Protein AF-A0A7Y4WX43-F1 (afdb_monomer_lite)

Foldseek 3Di:
DDDDDDDDDDDDDPPPVVVVVVVVPPPPPPPDDDPPPDDDPDPPPDDDPDPDPVVVVVVVVVVVVVVLVVLLVVLLVLLVVLLVLLVVLVVCCVVPVDADPVNVVSVVVSVVSLVVSCVSVVNDPPPPPPDQDPVNPPPPPDDDDPDPVSVSVVSNVVSVVSSVVSVVPDPDDDD

Sequence (175 aa):
MNAYRLNLATRFRSGAWLALFVLLFAVSAAFSQSSSNDEPLIPGQRQRNDDQPKTVKEYLAKQRAEKAKKDHEELLKRGDEVIELTDQLEHAFEKSNGLSTADRSKLESLEKLVTKIRKGLGGGDDDESEQPDANGVIATREKEPGTLEEAFTALKEKTSNLVDELKKTTRFTVS

Structure (mmCIF, N/CA/C/O backbone):
data_AF-A0A7Y4WX43-F1
#
_entry.id   AF-A0A7Y4WX43-F1
#
loop_
_atom_site.group_PDB
_atom_site.id
_atom_site.type_symbol
_atom_site.label_atom_id
_atom_site.label_alt_id
_atom_site.label_comp_id
_atom_site.label_asym_id
_atom_site.label_entity_id
_atom_site.label_seq_id
_atom_site.pdbx_PDB_ins_code
_atom_site.Cartn_x
_atom_site.Cartn_y
_atom_site.Cartn_z
_atom_site.occupancy
_atom_site.B_iso_or_equiv
_atom_site.auth_seq_id
_atom_site.auth_comp_id
_atom_site.auth_asym_id
_atom_site.auth_atom_id
_atom_site.pdbx_PDB_model_num
ATOM 1 N N . MET A 1 1 ? 33.187 -24.470 63.148 1.00 39.81 1 MET A N 1
ATOM 2 C CA . MET A 1 1 ? 31.925 -24.098 62.469 1.00 39.81 1 MET A CA 1
ATOM 3 C C . MET A 1 1 ? 31.945 -22.584 62.284 1.00 39.81 1 MET A C 1
ATOM 5 O O . MET A 1 1 ? 31.796 -21.873 63.262 1.00 39.81 1 MET A O 1
ATOM 9 N N . ASN A 1 2 ? 32.588 -22.125 61.206 1.00 41.72 2 ASN A N 1
ATOM 10 C CA . ASN A 1 2 ? 31.995 -21.658 59.930 1.00 41.72 2 ASN A CA 1
ATOM 11 C C . ASN A 1 2 ? 31.496 -20.209 60.066 1.00 41.72 2 ASN A C 1
ATOM 13 O O . ASN A 1 2 ? 30.565 -19.965 60.818 1.00 41.72 2 ASN A O 1
ATOM 17 N N . ALA A 1 3 ? 32.283 -19.236 59.579 1.00 55.62 3 ALA A N 1
ATOM 18 C CA . ALA A 1 3 ? 32.093 -18.512 58.300 1.00 55.62 3 ALA A CA 1
ATOM 19 C C . ALA A 1 3 ? 30.833 -17.618 58.363 1.00 55.62 3 ALA A C 1
ATOM 21 O O . ALA A 1 3 ? 29.780 -18.092 58.748 1.00 55.62 3 ALA A O 1
ATOM 22 N N . TYR A 1 4 ? 30.870 -16.304 58.120 1.00 57.22 4 TYR A N 1
ATOM 23 C CA . TYR A 1 4 ? 31.263 -15.659 56.869 1.00 57.22 4 TYR A CA 1
ATOM 24 C C . TYR A 1 4 ? 31.809 -14.239 57.106 1.00 57.22 4 TYR A C 1
ATOM 26 O O . TYR A 1 4 ? 31.163 -13.400 57.729 1.00 57.22 4 TYR A O 1
ATOM 34 N N . ARG A 1 5 ? 32.978 -13.952 56.526 1.00 55.28 5 ARG A N 1
ATOM 35 C CA . ARG A 1 5 ? 33.343 -12.606 56.068 1.00 55.28 5 ARG A CA 1
ATOM 36 C C . ARG A 1 5 ? 32.923 -12.516 54.605 1.00 55.28 5 ARG A C 1
ATOM 38 O O . ARG A 1 5 ? 33.369 -13.357 53.833 1.00 55.28 5 ARG A O 1
ATOM 45 N N . LEU A 1 6 ? 32.122 -11.525 54.213 1.00 55.38 6 LEU A N 1
ATOM 46 C CA . LEU A 1 6 ? 31.867 -11.253 52.796 1.00 55.38 6 LEU A CA 1
ATOM 47 C C . LEU A 1 6 ? 31.773 -9.743 52.503 1.00 55.38 6 LEU A C 1
ATOM 49 O O . LEU A 1 6 ? 30.797 -9.080 52.826 1.00 55.38 6 LEU A O 1
ATOM 53 N N . ASN A 1 7 ? 32.841 -9.266 51.862 1.00 51.56 7 ASN A N 1
ATOM 54 C CA . ASN A 1 7 ? 32.879 -8.397 50.684 1.00 51.56 7 ASN A CA 1
ATOM 55 C C . ASN A 1 7 ? 32.292 -6.975 50.735 1.00 51.56 7 ASN A C 1
ATOM 57 O O . ASN A 1 7 ? 31.197 -6.678 50.269 1.00 51.56 7 ASN A O 1
ATOM 61 N N . LEU A 1 8 ? 33.192 -6.071 51.119 1.00 55.69 8 LEU A N 1
ATOM 62 C CA . LEU A 1 8 ? 33.391 -4.750 50.532 1.00 55.69 8 LEU A CA 1
ATOM 63 C C . LEU A 1 8 ? 33.867 -4.899 49.069 1.00 55.69 8 LEU A C 1
ATOM 65 O O . LEU A 1 8 ? 34.995 -5.333 48.875 1.00 55.69 8 LEU A O 1
ATOM 69 N N . ALA A 1 9 ? 33.045 -4.566 48.063 1.00 55.09 9 ALA A N 1
ATOM 70 C CA . ALA A 1 9 ? 33.487 -4.104 46.728 1.00 55.09 9 ALA A CA 1
ATOM 71 C C . ALA A 1 9 ? 32.308 -3.948 45.745 1.00 55.09 9 ALA A C 1
ATOM 73 O O . ALA A 1 9 ? 32.059 -4.797 44.893 1.00 55.09 9 ALA A O 1
ATOM 74 N N . THR A 1 10 ? 31.615 -2.814 45.786 1.00 55.31 10 THR A N 1
ATOM 75 C CA . THR A 1 10 ? 30.722 -2.384 44.693 1.00 55.31 10 THR A CA 1
ATOM 76 C C . THR A 1 10 ? 31.128 -1.001 44.216 1.00 55.31 10 THR A C 1
ATOM 78 O O . THR A 1 10 ? 30.406 -0.032 44.422 1.00 55.31 10 THR A O 1
ATOM 81 N N . ARG A 1 11 ? 32.311 -0.885 43.603 1.00 54.88 11 ARG A N 1
ATOM 82 C CA . ARG A 1 11 ? 32.744 0.346 42.919 1.00 54.88 11 ARG A CA 1
ATOM 83 C C . ARG A 1 11 ? 33.682 0.077 41.740 1.00 54.88 11 ARG A C 1
ATOM 85 O O . ARG A 1 11 ? 34.739 0.666 41.709 1.00 54.88 11 ARG A O 1
ATOM 92 N N . PHE A 1 12 ? 33.360 -0.801 40.784 1.00 54.12 12 PHE A N 1
ATOM 93 C CA . PHE A 1 12 ? 34.202 -0.915 39.567 1.00 54.12 12 PHE A CA 1
ATOM 94 C C . PHE A 1 12 ? 33.509 -1.510 38.323 1.00 54.12 12 PHE A C 1
ATOM 96 O O . PHE A 1 12 ? 34.162 -2.116 37.483 1.00 54.12 12 PHE A O 1
ATOM 103 N N . ARG A 1 13 ? 32.184 -1.356 38.151 1.00 58.28 13 ARG A N 1
ATOM 104 C CA . ARG A 1 13 ? 31.476 -1.895 36.959 1.00 58.28 13 ARG A CA 1
ATOM 105 C C . ARG A 1 13 ? 31.025 -0.842 35.937 1.00 58.28 13 ARG A C 1
ATOM 107 O O . ARG A 1 13 ? 30.550 -1.212 34.870 1.00 58.28 13 ARG A O 1
ATOM 114 N N . SER A 1 14 ? 31.234 0.446 36.212 1.00 56.22 14 SER A N 1
ATOM 115 C CA . SER A 1 14 ? 30.710 1.556 35.394 1.00 56.22 14 SER A CA 1
ATOM 116 C C . SER A 1 14 ? 31.690 2.112 34.348 1.00 56.22 14 SER A C 1
ATOM 118 O O . SER A 1 14 ? 31.308 2.977 33.571 1.00 56.22 14 SER A O 1
ATOM 120 N N . GLY A 1 15 ? 32.949 1.653 34.325 1.00 56.31 15 GLY A N 1
ATOM 121 C CA . GLY A 1 15 ? 33.972 2.144 33.383 1.00 56.31 15 GLY A CA 1
ATOM 122 C C . GLY A 1 15 ? 34.123 1.307 32.107 1.00 56.31 15 GLY A C 1
ATOM 123 O O . GLY A 1 15 ? 34.509 1.830 31.067 1.00 56.31 15 GLY A O 1
ATOM 124 N N . ALA A 1 16 ? 33.779 0.015 32.158 1.00 56.84 16 ALA A N 1
ATOM 125 C CA . ALA A 1 16 ? 33.978 -0.902 31.031 1.00 56.84 16 ALA A CA 1
ATOM 126 C C . ALA A 1 16 ? 33.012 -0.639 29.859 1.00 56.84 16 ALA A C 1
ATOM 128 O O . ALA A 1 16 ? 33.379 -0.814 28.702 1.00 56.84 16 ALA A O 1
ATOM 129 N N . TRP A 1 17 ? 31.797 -0.163 30.148 1.00 55.25 17 TRP A N 1
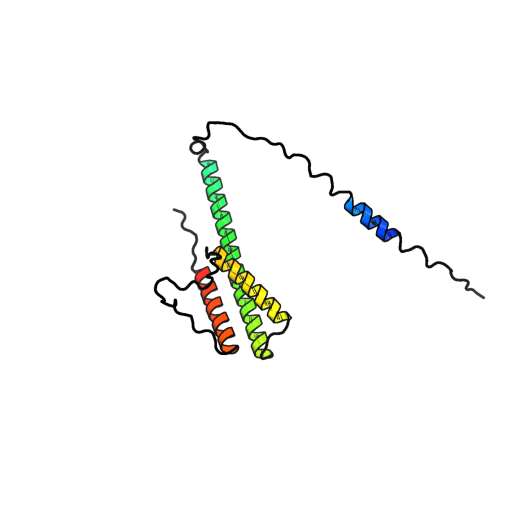ATOM 130 C CA . TRP A 1 17 ? 30.789 0.144 29.126 1.00 55.25 17 TRP A CA 1
ATOM 131 C C . TRP A 1 17 ? 31.097 1.425 28.341 1.00 55.25 17 TRP A C 1
ATOM 133 O O . TRP A 1 17 ? 30.787 1.509 27.156 1.00 55.25 17 TRP A O 1
ATOM 143 N N . LEU A 1 18 ? 31.765 2.394 28.972 1.00 56.09 18 LEU A N 1
ATOM 144 C CA . LEU A 1 18 ? 32.165 3.651 28.333 1.00 56.09 18 LEU A CA 1
ATOM 145 C C . LEU A 1 18 ? 33.362 3.452 27.388 1.00 56.09 18 LEU A C 1
ATOM 147 O O . LEU A 1 18 ? 33.392 4.028 26.304 1.00 56.09 18 LEU A O 1
ATOM 151 N N . ALA A 1 19 ? 34.299 2.567 27.744 1.00 57.66 19 ALA A N 1
ATOM 152 C CA . ALA A 1 19 ? 35.429 2.210 26.882 1.00 57.66 19 ALA A CA 1
ATOM 153 C C . ALA A 1 19 ? 35.001 1.430 25.621 1.00 57.66 19 ALA A C 1
ATOM 155 O O . ALA A 1 19 ? 35.578 1.629 24.553 1.00 57.66 19 ALA A O 1
ATOM 156 N N . LEU A 1 20 ? 33.958 0.592 25.715 1.00 57.91 20 LEU A N 1
ATOM 157 C CA . LEU A 1 20 ? 33.413 -0.142 24.566 1.00 57.91 20 LEU A CA 1
ATOM 158 C C . LEU A 1 20 ? 32.728 0.795 23.550 1.00 57.91 20 LEU A C 1
ATOM 160 O O . LEU A 1 20 ? 32.827 0.579 22.345 1.00 57.91 20 LEU A O 1
ATOM 164 N N . PHE A 1 21 ? 32.069 1.858 24.026 1.00 58.03 21 PHE A N 1
ATOM 165 C CA . PHE A 1 21 ? 31.357 2.812 23.168 1.00 58.03 21 PHE A CA 1
ATOM 166 C C . PHE A 1 21 ? 32.307 3.715 22.363 1.00 58.03 21 PHE A C 1
ATOM 168 O O . PHE A 1 21 ? 32.026 4.037 21.210 1.00 58.03 21 PHE A O 1
ATOM 175 N N . VAL A 1 22 ? 33.457 4.085 22.938 1.00 60.03 22 VAL A N 1
ATOM 176 C CA . VAL A 1 22 ? 34.468 4.923 22.264 1.00 60.03 22 VAL A CA 1
ATOM 177 C C . VAL A 1 22 ? 35.219 4.145 21.176 1.00 60.03 22 VAL A C 1
ATOM 179 O O . VAL A 1 22 ? 35.545 4.715 20.137 1.00 60.03 22 VAL A O 1
ATOM 182 N N . LEU A 1 23 ? 35.437 2.836 21.353 1.00 56.62 23 LEU A N 1
ATOM 183 C CA . LEU A 1 23 ? 36.106 2.009 20.341 1.00 56.62 23 LEU A CA 1
ATOM 184 C C . LEU A 1 23 ? 35.243 1.805 19.077 1.00 56.62 23 LEU A C 1
ATOM 186 O O . LEU A 1 23 ? 35.784 1.678 17.981 1.00 56.62 23 LEU A O 1
ATOM 190 N N . LEU A 1 24 ? 33.909 1.813 19.206 1.00 55.03 24 LEU A N 1
ATOM 191 C CA . LEU A 1 24 ? 32.989 1.577 18.084 1.00 55.03 24 LEU A CA 1
ATOM 192 C C . LEU A 1 24 ? 32.845 2.785 17.134 1.00 55.03 24 LEU A C 1
ATOM 194 O O . LEU A 1 24 ? 32.421 2.614 15.995 1.00 55.03 24 LEU A O 1
ATOM 198 N N . PHE A 1 25 ? 33.214 3.996 17.569 1.00 55.03 25 PHE A N 1
ATOM 199 C CA . PHE A 1 25 ? 33.086 5.227 16.770 1.00 55.03 25 PHE A CA 1
ATOM 200 C C . PHE A 1 25 ? 34.327 5.570 15.924 1.00 55.03 25 PHE A C 1
ATOM 202 O O . PHE A 1 25 ? 34.257 6.449 15.067 1.00 55.03 25 PHE A O 1
ATOM 209 N N . ALA A 1 26 ? 35.454 4.877 16.115 1.00 51.97 26 ALA A N 1
ATOM 210 C CA . ALA A 1 26 ? 36.713 5.195 15.431 1.00 51.97 26 ALA A CA 1
ATOM 211 C C . ALA A 1 26 ? 36.843 4.607 14.008 1.00 51.97 26 ALA A C 1
ATOM 213 O O . ALA A 1 26 ? 37.770 4.968 13.287 1.00 51.97 26 ALA A O 1
ATOM 214 N N . VAL A 1 27 ? 35.931 3.727 13.571 1.00 56.44 27 VAL A N 1
ATOM 215 C CA . VAL A 1 27 ? 36.014 3.064 12.249 1.00 56.44 27 VAL A CA 1
ATOM 216 C C . VAL A 1 27 ? 35.307 3.853 11.132 1.00 56.44 27 VAL A C 1
ATOM 218 O O . VAL A 1 27 ? 35.565 3.623 9.954 1.00 56.44 27 VAL A O 1
ATOM 221 N N . SER A 1 28 ? 34.479 4.849 11.458 1.00 57.06 28 SER A N 1
ATOM 222 C CA . SER A 1 28 ? 33.654 5.553 10.458 1.00 57.06 28 SER A CA 1
ATOM 223 C C . SER A 1 28 ? 34.307 6.789 9.819 1.00 57.06 28 SER A C 1
ATOM 225 O O . SER A 1 28 ? 33.662 7.471 9.029 1.00 57.06 28 SER A O 1
ATOM 227 N N . ALA A 1 29 ? 35.573 7.098 10.121 1.00 56.38 29 ALA A N 1
ATOM 228 C CA . ALA A 1 29 ? 36.235 8.330 9.664 1.00 56.38 29 ALA A CA 1
ATOM 229 C C . ALA A 1 29 ? 37.230 8.142 8.496 1.00 56.38 29 ALA A C 1
ATOM 231 O O . ALA A 1 29 ? 38.091 8.993 8.290 1.00 56.38 29 ALA A O 1
ATOM 232 N N . ALA A 1 30 ? 37.131 7.051 7.724 1.00 54.34 30 ALA A N 1
ATOM 233 C CA . ALA A 1 30 ? 38.053 6.760 6.614 1.00 54.34 30 ALA A CA 1
ATOM 234 C C . ALA A 1 30 ? 37.409 6.722 5.207 1.00 54.34 30 ALA A C 1
ATOM 236 O O . ALA A 1 30 ? 38.039 6.248 4.268 1.00 54.34 30 ALA A O 1
ATOM 237 N N . PHE A 1 31 ? 36.192 7.251 5.022 1.00 52.78 31 PHE A N 1
ATOM 238 C CA . PHE A 1 31 ? 35.533 7.348 3.706 1.00 52.78 31 PHE A CA 1
ATOM 239 C C . PHE A 1 31 ? 35.086 8.783 3.379 1.00 52.78 31 PHE A C 1
ATOM 241 O O . PHE A 1 31 ? 33.904 9.037 3.185 1.00 52.78 31 PHE A O 1
ATOM 248 N N . SER A 1 32 ? 36.031 9.729 3.297 1.00 50.06 32 SER A N 1
ATOM 249 C CA . SER A 1 32 ? 35.737 11.087 2.789 1.00 50.06 32 SER A CA 1
ATOM 250 C C . SER A 1 32 ? 36.867 11.708 1.954 1.00 50.06 32 SER A C 1
ATOM 252 O O . SER A 1 32 ? 37.023 12.926 1.942 1.00 50.06 32 SER A O 1
ATOM 254 N N . GLN A 1 33 ? 37.664 10.910 1.235 1.00 53.06 33 GLN A N 1
ATOM 255 C CA . GLN A 1 33 ? 38.600 11.433 0.229 1.00 53.06 33 GLN A CA 1
ATOM 256 C C . GLN A 1 33 ? 38.519 10.637 -1.079 1.00 53.06 33 GLN A C 1
ATOM 258 O O . GLN A 1 33 ? 39.252 9.676 -1.265 1.00 53.06 33 GLN A O 1
ATOM 263 N N . SER A 1 34 ? 37.645 11.069 -1.991 1.00 41.53 34 SER A N 1
ATOM 264 C CA . SER A 1 34 ? 37.995 11.260 -3.411 1.00 41.53 34 SER A CA 1
ATOM 265 C C . SER A 1 34 ? 36.877 12.042 -4.114 1.00 41.53 34 SER A C 1
ATOM 267 O O . SER A 1 34 ? 36.126 11.507 -4.926 1.00 41.53 34 SER A O 1
ATOM 269 N N . SER A 1 35 ? 36.738 13.329 -3.788 1.00 42.59 35 SER A N 1
ATOM 270 C CA . SER A 1 35 ? 36.076 14.258 -4.707 1.00 42.59 35 SER A CA 1
ATOM 271 C C . SER A 1 35 ? 37.150 14.779 -5.657 1.00 42.59 35 SER A C 1
ATOM 273 O O . SER A 1 35 ? 37.715 15.850 -5.451 1.00 42.59 35 SER A O 1
ATOM 275 N N . SER A 1 36 ? 37.510 13.967 -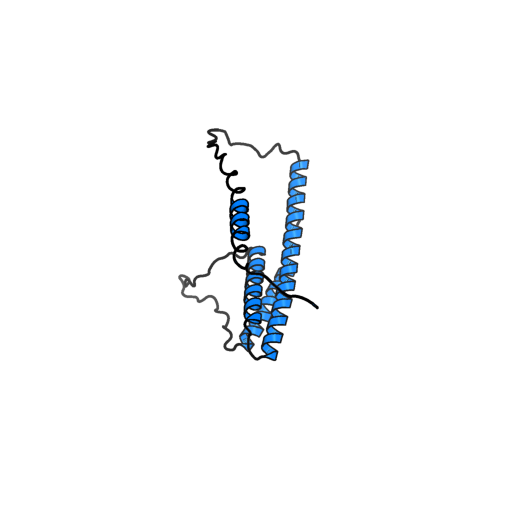6.650 1.00 44.50 36 SER A N 1
ATOM 276 C CA . SER A 1 36 ? 38.205 14.464 -7.830 1.00 44.50 36 SER A CA 1
ATOM 277 C C . SER A 1 36 ? 37.221 15.352 -8.585 1.00 44.50 36 SER A C 1
ATOM 279 O O . SER A 1 36 ? 36.224 14.882 -9.131 1.00 44.50 36 SER A O 1
ATOM 281 N N . ASN A 1 37 ? 37.479 16.659 -8.546 1.00 53.12 37 ASN A N 1
ATOM 282 C CA . ASN A 1 37 ? 36.977 17.604 -9.534 1.00 53.12 37 ASN A CA 1
ATOM 283 C C . ASN A 1 37 ? 37.521 17.177 -10.905 1.00 53.12 37 ASN A C 1
ATOM 285 O O . ASN A 1 37 ? 38.570 17.655 -11.323 1.00 53.12 37 ASN A O 1
ATOM 289 N N . ASP A 1 38 ? 36.830 16.256 -11.570 1.00 46.09 38 ASP A N 1
ATOM 290 C CA . ASP A 1 38 ? 36.961 16.038 -13.006 1.00 46.09 38 ASP A CA 1
ATOM 291 C C . ASP A 1 38 ? 35.794 16.756 -13.680 1.00 46.09 38 ASP A C 1
ATOM 293 O O . ASP A 1 38 ? 34.671 16.260 -13.763 1.00 46.09 38 ASP A O 1
ATOM 297 N N . GLU A 1 39 ? 36.072 17.973 -14.125 1.00 56.12 39 GLU A N 1
ATOM 298 C CA . GLU A 1 39 ? 35.270 18.685 -15.106 1.00 56.12 39 GLU A CA 1
ATOM 299 C C . GLU A 1 39 ? 35.639 18.126 -16.495 1.00 56.12 39 GLU A C 1
ATOM 301 O O . GLU A 1 39 ? 36.785 18.288 -16.924 1.00 56.12 39 GLU A O 1
ATOM 306 N N . PRO A 1 40 ? 34.741 17.452 -17.241 1.00 50.78 40 PRO A N 1
ATOM 307 C CA . PRO A 1 40 ? 35.070 17.027 -18.590 1.00 50.78 40 PRO A CA 1
ATOM 308 C C . PRO A 1 40 ? 34.745 18.155 -19.577 1.00 50.78 40 PRO A C 1
ATOM 310 O O . PRO A 1 40 ? 33.641 18.253 -20.112 1.00 50.78 40 PRO A O 1
ATOM 313 N N . LEU A 1 41 ? 35.746 18.985 -19.867 1.00 52.66 41 LEU A N 1
ATOM 314 C CA . LEU A 1 41 ? 35.791 19.851 -21.047 1.00 52.66 41 LEU A CA 1
ATOM 315 C C . LEU A 1 41 ? 36.018 18.992 -22.308 1.00 52.66 41 LEU A C 1
ATOM 317 O O . LEU A 1 41 ? 37.135 18.895 -22.810 1.00 52.66 41 LEU A O 1
ATOM 321 N N . ILE A 1 42 ? 34.971 18.348 -22.835 1.00 57.00 42 ILE A N 1
ATOM 322 C CA . ILE A 1 42 ? 35.016 17.720 -24.170 1.00 57.00 42 ILE A CA 1
ATOM 323 C C . ILE A 1 42 ? 33.912 18.316 -25.057 1.00 57.00 42 ILE A C 1
ATOM 325 O O . ILE A 1 42 ? 32.742 17.948 -24.915 1.00 57.00 42 ILE A O 1
ATOM 329 N N . PRO A 1 43 ? 34.243 19.194 -26.025 1.00 51.25 43 PRO A N 1
ATOM 330 C CA . PRO A 1 43 ? 33.300 19.631 -27.041 1.00 51.25 43 PRO A CA 1
ATOM 331 C C . PRO A 1 43 ? 33.193 18.525 -28.097 1.00 51.25 43 PRO A C 1
ATOM 333 O O . PRO A 1 43 ? 33.995 18.441 -29.022 1.00 51.25 43 PRO A O 1
ATOM 336 N N . GLY A 1 44 ? 32.227 17.623 -27.930 1.00 50.97 44 GLY A N 1
ATOM 337 C CA . GLY A 1 44 ? 32.076 16.499 -28.860 1.00 50.97 44 GLY A CA 1
ATOM 338 C C . GLY A 1 44 ? 30.975 15.501 -28.534 1.00 50.97 44 GLY A C 1
ATOM 339 O O . GLY A 1 44 ? 30.996 14.387 -29.046 1.00 50.97 44 GLY A O 1
ATOM 340 N N . GLN A 1 45 ? 30.002 15.856 -27.694 1.00 48.97 45 GLN A N 1
ATOM 341 C CA . GLN A 1 45 ? 28.919 14.950 -27.316 1.00 48.97 45 GLN A CA 1
ATOM 342 C C . GLN A 1 45 ? 27.830 14.900 -28.402 1.00 48.97 45 GLN A C 1
ATOM 344 O O . GLN A 1 45 ? 26.686 15.304 -28.206 1.00 48.97 45 GLN A O 1
ATOM 349 N N . ARG A 1 46 ? 28.190 14.404 -29.587 1.00 54.78 46 ARG A N 1
ATOM 350 C CA . ARG A 1 46 ? 27.239 13.893 -30.576 1.00 54.78 46 ARG A CA 1
ATOM 351 C C . ARG A 1 46 ? 27.646 12.470 -30.935 1.00 54.78 46 ARG A C 1
ATOM 353 O O . ARG A 1 46 ? 28.806 12.208 -31.208 1.00 54.78 46 ARG A O 1
ATOM 360 N N . GLN A 1 47 ? 26.637 11.599 -30.936 1.00 55.16 47 GLN A N 1
ATOM 361 C CA . GLN A 1 47 ? 26.649 10.189 -31.339 1.00 55.16 47 GLN A CA 1
ATOM 362 C C . GLN A 1 47 ? 27.278 9.209 -30.346 1.00 55.16 47 GLN A C 1
ATOM 364 O O . GLN A 1 47 ? 28.433 8.813 -30.435 1.00 55.16 47 GLN A O 1
ATOM 369 N N . ARG A 1 48 ? 26.437 8.712 -29.436 1.00 55.12 48 ARG A N 1
ATOM 370 C CA . ARG A 1 48 ? 26.705 7.463 -28.720 1.00 55.12 48 ARG A CA 1
ATOM 371 C C . ARG A 1 48 ? 25.458 6.579 -28.676 1.00 55.12 48 ARG A C 1
ATOM 373 O O . ARG A 1 48 ? 25.084 6.146 -27.601 1.00 55.12 48 ARG A O 1
ATOM 380 N N . ASN A 1 49 ? 24.781 6.368 -29.811 1.00 56.09 49 ASN A N 1
ATOM 381 C CA . ASN A 1 49 ? 23.533 5.583 -29.830 1.00 56.09 49 ASN A CA 1
ATOM 382 C C . ASN A 1 49 ? 23.407 4.488 -30.911 1.00 56.09 49 ASN A C 1
ATOM 384 O O . ASN A 1 49 ? 22.535 3.628 -30.753 1.00 56.09 49 ASN A O 1
ATOM 388 N N . ASP A 1 50 ? 24.270 4.412 -31.931 1.00 58.00 50 ASP A N 1
ATOM 389 C CA . ASP A 1 50 ? 24.040 3.445 -33.025 1.00 58.00 50 ASP A CA 1
ATOM 390 C C . ASP A 1 50 ? 24.873 2.153 -32.982 1.00 58.00 50 ASP A C 1
ATOM 392 O O . ASP A 1 50 ? 24.371 1.120 -33.420 1.00 58.00 50 ASP A O 1
ATOM 396 N N . ASP A 1 51 ? 26.029 2.120 -32.312 1.00 57.81 51 ASP A N 1
ATOM 397 C CA . ASP A 1 51 ? 26.933 0.950 -32.356 1.00 57.81 51 ASP A CA 1
ATOM 398 C C . ASP A 1 51 ? 26.835 -0.000 -31.150 1.00 57.81 51 ASP A C 1
ATOM 400 O O . ASP A 1 51 ? 27.754 -0.771 -30.867 1.00 57.81 51 ASP A O 1
ATOM 404 N N . GLN A 1 52 ? 25.734 0.024 -30.393 1.00 61.00 52 GLN A N 1
ATOM 405 C CA . GLN A 1 52 ? 25.532 -1.009 -29.373 1.00 61.00 52 GLN A CA 1
ATOM 406 C C . GLN A 1 52 ? 25.136 -2.320 -30.076 1.00 61.00 52 GLN A C 1
ATOM 408 O O . GLN A 1 52 ? 24.118 -2.324 -30.780 1.00 61.00 52 GLN A O 1
ATOM 413 N N . PRO A 1 53 ? 25.891 -3.426 -29.908 1.00 70.38 53 PRO A N 1
ATOM 414 C CA . PRO A 1 53 ? 25.578 -4.683 -30.577 1.00 70.38 53 PRO A CA 1
ATOM 415 C C . PRO A 1 53 ? 24.156 -5.119 -30.212 1.00 70.38 53 PRO A C 1
ATOM 417 O O . PRO A 1 53 ? 23.733 -4.963 -29.063 1.00 70.38 53 PRO A O 1
ATOM 420 N N . LYS A 1 54 ? 23.409 -5.650 -31.191 1.00 72.50 54 LYS A N 1
ATOM 421 C CA . LYS A 1 54 ? 21.988 -6.031 -31.044 1.00 72.50 54 LYS A CA 1
ATOM 422 C C . LYS A 1 54 ? 21.738 -6.880 -29.790 1.00 72.50 54 LYS A C 1
ATOM 424 O O . LYS A 1 54 ? 20.775 -6.638 -29.075 1.00 72.50 54 LYS A O 1
ATOM 429 N N . THR A 1 55 ? 22.693 -7.738 -29.437 1.00 73.75 55 THR A N 1
ATOM 430 C CA . THR A 1 55 ? 22.709 -8.566 -28.224 1.00 73.75 55 THR A CA 1
ATOM 431 C C . THR A 1 55 ? 22.638 -7.766 -26.917 1.00 73.75 55 THR A C 1
ATOM 433 O O . THR A 1 55 ? 21.967 -8.179 -25.976 1.00 73.75 55 THR A O 1
ATOM 436 N N . VAL A 1 56 ? 23.301 -6.606 -26.834 1.00 79.44 56 VAL A N 1
ATOM 437 C CA . VAL A 1 56 ? 23.255 -5.730 -25.648 1.00 79.44 56 VAL A CA 1
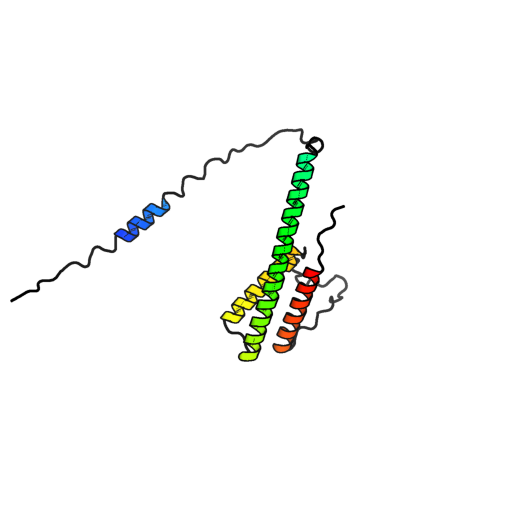ATOM 438 C C . VAL A 1 56 ? 21.920 -4.990 -25.581 1.00 79.44 56 VAL A C 1
ATOM 440 O O . VAL A 1 56 ? 21.343 -4.881 -24.501 1.00 79.44 56 VAL A O 1
ATOM 443 N N . LYS A 1 57 ? 21.385 -4.536 -26.724 1.00 82.44 57 LYS A N 1
ATOM 444 C CA . LYS A 1 57 ? 20.052 -3.908 -26.786 1.00 82.44 57 LYS A CA 1
ATOM 445 C C . LYS A 1 57 ? 18.955 -4.898 -26.367 1.00 82.44 57 LYS A C 1
ATOM 447 O O . LYS A 1 57 ? 18.111 -4.549 -25.544 1.00 82.44 57 LYS A O 1
ATOM 452 N N . GLU A 1 58 ? 19.017 -6.135 -26.856 1.00 81.75 58 GLU A N 1
ATOM 453 C CA . GLU A 1 58 ? 18.109 -7.230 -26.484 1.00 81.75 58 GLU A CA 1
ATOM 454 C C . GLU A 1 58 ? 18.226 -7.608 -25.003 1.00 81.75 58 GLU A C 1
ATOM 456 O O . GLU A 1 58 ? 17.210 -7.738 -24.320 1.00 81.75 58 GLU A O 1
ATOM 461 N N . TYR A 1 59 ? 19.446 -7.715 -24.466 1.00 84.81 59 TYR A N 1
ATOM 462 C CA . TYR A 1 59 ? 19.658 -7.983 -23.042 1.00 84.81 59 TYR A CA 1
ATOM 463 C C . TYR A 1 59 ? 19.074 -6.875 -22.153 1.00 84.81 59 TYR A C 1
ATOM 465 O O . TYR A 1 59 ? 18.370 -7.166 -21.187 1.00 84.81 59 TYR A O 1
ATOM 473 N N . LEU A 1 60 ? 19.299 -5.601 -22.497 1.00 85.94 60 LEU A N 1
ATOM 474 C CA . LEU A 1 60 ? 18.724 -4.469 -21.763 1.00 85.94 60 LEU A CA 1
ATOM 475 C C . LEU A 1 60 ? 17.195 -4.428 -21.873 1.00 85.94 60 LEU A C 1
ATOM 477 O O . LEU A 1 60 ? 16.520 -4.096 -20.900 1.00 85.94 60 LEU A O 1
ATOM 481 N N . ALA A 1 61 ? 16.630 -4.762 -23.036 1.00 85.06 61 ALA A N 1
ATOM 482 C CA . ALA A 1 61 ? 15.183 -4.873 -23.211 1.00 85.06 61 ALA A CA 1
ATOM 483 C C . ALA A 1 61 ? 14.601 -5.987 -22.327 1.00 85.06 61 ALA A C 1
ATOM 485 O O . ALA A 1 61 ? 13.640 -5.752 -21.593 1.00 85.06 61 ALA A O 1
ATOM 486 N N . LYS A 1 62 ? 15.240 -7.163 -22.311 1.00 86.38 62 LYS A N 1
ATOM 487 C CA . LYS A 1 62 ? 14.869 -8.280 -21.436 1.00 86.38 62 LYS A CA 1
ATOM 488 C C . LYS A 1 62 ? 14.955 -7.896 -19.958 1.00 86.38 62 LYS A C 1
ATOM 490 O O . LYS A 1 62 ? 14.007 -8.135 -19.217 1.00 86.38 62 LYS A O 1
ATOM 495 N N . GLN A 1 63 ? 16.036 -7.239 -19.541 1.00 86.75 63 GLN A N 1
ATOM 496 C CA . GLN A 1 63 ? 16.209 -6.782 -18.161 1.00 86.75 63 GLN A CA 1
ATOM 497 C C . GLN A 1 63 ? 15.112 -5.789 -17.744 1.00 86.75 63 GLN A C 1
ATOM 499 O O . GLN A 1 63 ? 14.573 -5.892 -16.643 1.00 86.75 63 GLN A O 1
ATOM 504 N N . ARG A 1 64 ? 14.749 -4.840 -18.618 1.00 86.38 64 ARG A N 1
ATOM 505 C CA . ARG A 1 64 ? 13.643 -3.903 -18.357 1.00 86.38 64 ARG A CA 1
ATOM 506 C C . ARG A 1 64 ? 12.305 -4.627 -18.237 1.00 86.38 64 ARG A C 1
ATOM 508 O O . ARG A 1 64 ? 11.544 -4.313 -17.329 1.00 86.38 64 ARG A O 1
ATOM 515 N N . ALA A 1 65 ? 12.042 -5.604 -19.103 1.00 84.12 65 ALA A N 1
ATOM 516 C CA . ALA A 1 65 ? 10.824 -6.406 -19.043 1.00 84.12 65 ALA A CA 1
ATOM 517 C C . ALA A 1 65 ? 10.748 -7.241 -17.753 1.00 84.12 65 ALA A C 1
ATOM 519 O O . ALA A 1 65 ? 9.706 -7.280 -17.107 1.00 84.12 65 ALA A O 1
ATOM 520 N N . GLU A 1 66 ? 11.849 -7.870 -17.337 1.00 86.38 66 GLU A N 1
ATOM 521 C CA . GLU A 1 66 ? 11.921 -8.612 -16.071 1.00 86.38 66 GLU A CA 1
ATOM 522 C C . GLU A 1 66 ? 11.717 -7.704 -14.859 1.00 86.38 66 GLU A C 1
ATOM 524 O O . GLU A 1 66 ? 10.993 -8.070 -13.934 1.00 86.38 66 GLU A O 1
ATOM 529 N N . LYS A 1 67 ? 12.316 -6.509 -14.864 1.00 87.50 67 LYS A N 1
ATOM 530 C CA . LYS A 1 67 ? 12.090 -5.521 -13.810 1.00 87.50 67 LYS A CA 1
ATOM 531 C C . LYS A 1 67 ? 10.623 -5.094 -13.764 1.00 87.50 67 LYS A C 1
ATOM 533 O O . LYS A 1 67 ? 10.020 -5.145 -12.703 1.00 87.50 67 LYS A O 1
ATOM 538 N N . ALA A 1 68 ? 10.030 -4.769 -14.912 1.00 84.38 68 ALA A N 1
ATOM 539 C CA . ALA A 1 68 ? 8.626 -4.379 -14.991 1.00 84.38 68 ALA A CA 1
ATOM 540 C C . ALA A 1 68 ? 7.676 -5.478 -14.482 1.00 84.38 68 ALA A C 1
ATOM 542 O O . ALA A 1 68 ? 6.680 -5.163 -13.838 1.00 84.38 68 ALA A O 1
ATOM 543 N N . LYS A 1 69 ? 7.998 -6.759 -14.723 1.00 86.19 69 LYS A N 1
ATOM 544 C CA . LYS A 1 69 ? 7.256 -7.895 -14.151 1.00 86.19 69 LYS A CA 1
ATOM 545 C C . LYS A 1 69 ? 7.325 -7.911 -12.631 1.00 86.19 69 LYS A C 1
ATOM 547 O O . LYS A 1 69 ? 6.288 -7.970 -11.984 1.00 86.19 69 LYS A O 1
ATOM 552 N N . LYS A 1 70 ? 8.531 -7.810 -12.070 1.00 89.38 70 LYS A N 1
ATOM 553 C CA . LYS A 1 70 ? 8.728 -7.790 -10.614 1.00 89.38 70 LYS A CA 1
ATOM 554 C C . LYS A 1 70 ? 8.019 -6.608 -9.960 1.00 89.38 70 LYS A C 1
ATOM 556 O O . LYS A 1 70 ? 7.364 -6.789 -8.941 1.00 89.38 70 LYS A O 1
ATOM 561 N N . ASP A 1 71 ? 8.118 -5.429 -10.566 1.00 87.44 71 ASP A N 1
ATOM 562 C CA . ASP A 1 71 ? 7.471 -4.217 -10.065 1.00 87.44 71 ASP A CA 1
ATOM 563 C C . ASP A 1 71 ? 5.934 -4.374 -10.077 1.00 87.44 71 ASP A C 1
ATOM 565 O O . ASP A 1 71 ? 5.262 -3.962 -9.134 1.00 87.44 71 ASP A O 1
ATOM 569 N N . HIS A 1 72 ? 5.367 -5.009 -11.112 1.00 89.25 72 HIS A N 1
ATOM 570 C CA . HIS A 1 72 ? 3.928 -5.299 -11.192 1.00 89.25 72 HIS A CA 1
ATOM 571 C C . HIS A 1 72 ? 3.478 -6.349 -10.169 1.00 89.25 72 HIS A C 1
ATOM 573 O O . HIS A 1 72 ? 2.496 -6.128 -9.466 1.00 89.25 72 HIS A O 1
ATOM 579 N N . GLU A 1 73 ? 4.227 -7.442 -10.013 1.00 90.12 73 GLU A N 1
ATOM 580 C CA . GLU A 1 73 ? 3.963 -8.455 -8.983 1.00 90.12 73 GLU A CA 1
ATOM 581 C C . GLU A 1 73 ? 4.008 -7.862 -7.568 1.00 90.12 73 GLU A C 1
ATOM 583 O O . GLU A 1 73 ? 3.191 -8.211 -6.718 1.00 90.12 73 GLU A O 1
ATOM 588 N N . GLU A 1 74 ? 4.948 -6.952 -7.299 1.00 91.75 74 GLU A N 1
ATOM 589 C CA . GLU A 1 74 ? 5.022 -6.258 -6.014 1.00 91.75 74 GLU A CA 1
ATOM 590 C C . GLU A 1 74 ? 3.815 -5.340 -5.795 1.00 91.75 74 GLU A C 1
ATOM 592 O O . GLU A 1 74 ? 3.291 -5.270 -4.684 1.00 91.75 74 GLU A O 1
ATOM 597 N N . LEU A 1 75 ? 3.340 -4.656 -6.840 1.00 90.31 75 LEU A N 1
ATOM 598 C CA . LEU A 1 75 ? 2.124 -3.856 -6.737 1.00 90.31 75 LEU A CA 1
ATOM 599 C C . LEU A 1 75 ? 0.908 -4.725 -6.413 1.00 90.31 75 LEU A C 1
ATOM 601 O O . LEU A 1 75 ? 0.161 -4.364 -5.509 1.00 90.31 75 LEU A O 1
ATOM 605 N N . LEU A 1 76 ? 0.741 -5.874 -7.076 1.00 91.81 76 LEU A N 1
ATOM 606 C CA . LEU A 1 76 ? -0.357 -6.802 -6.784 1.00 91.81 76 LEU A CA 1
ATOM 607 C C . LEU A 1 76 ? -0.336 -7.274 -5.327 1.00 91.81 76 LEU A C 1
ATOM 609 O O . LEU A 1 76 ? -1.362 -7.202 -4.660 1.00 91.81 76 LEU A O 1
ATOM 613 N N . LYS A 1 77 ? 0.841 -7.647 -4.806 1.00 93.94 77 LYS A N 1
ATOM 614 C CA . LYS A 1 77 ? 0.998 -8.023 -3.390 1.00 93.94 77 LYS A CA 1
ATOM 615 C C . LYS A 1 77 ? 0.574 -6.905 -2.444 1.00 93.94 77 LYS A C 1
ATOM 617 O O . LYS A 1 77 ? -0.134 -7.159 -1.479 1.00 93.94 77 LYS A O 1
ATOM 622 N N . ARG A 1 78 ? 0.958 -5.659 -2.740 1.00 92.88 78 ARG A N 1
ATOM 623 C CA . ARG A 1 78 ? 0.499 -4.499 -1.959 1.00 92.88 78 ARG A CA 1
ATOM 624 C C . ARG A 1 78 ? -1.017 -4.335 -2.044 1.00 92.88 78 ARG A C 1
ATOM 626 O O . ARG A 1 78 ? -1.621 -3.949 -1.056 1.00 92.88 78 ARG A O 1
ATOM 633 N N . GLY A 1 79 ? -1.627 -4.616 -3.195 1.00 92.06 79 GLY A N 1
ATOM 634 C CA . GLY A 1 79 ? -3.082 -4.623 -3.346 1.00 92.06 79 GLY A CA 1
ATOM 635 C C . GLY A 1 79 ? -3.756 -5.633 -2.417 1.00 92.06 79 GLY A C 1
ATOM 636 O O . GLY A 1 79 ? -4.705 -5.280 -1.724 1.00 92.06 79 GLY A O 1
ATOM 637 N N . ASP A 1 80 ? -3.219 -6.850 -2.340 1.00 92.81 80 ASP A N 1
ATOM 638 C CA . ASP A 1 80 ? -3.717 -7.885 -1.428 1.00 92.81 80 ASP A CA 1
ATOM 639 C C . ASP A 1 80 ? -3.547 -7.472 0.051 1.00 92.81 80 ASP A C 1
ATOM 641 O O . ASP A 1 80 ? -4.479 -7.609 0.842 1.00 92.81 80 ASP A O 1
ATOM 645 N N . GLU A 1 81 ? -2.401 -6.883 0.417 1.00 94.06 81 GLU A N 1
ATOM 646 C CA . GLU A 1 81 ? -2.146 -6.361 1.774 1.00 94.06 81 GLU A CA 1
ATOM 647 C C . GLU A 1 81 ? -3.125 -5.243 2.172 1.00 94.06 81 GLU A C 1
ATOM 649 O O . GLU A 1 81 ? -3.537 -5.150 3.329 1.00 94.06 81 GLU A O 1
ATOM 654 N N . VAL A 1 82 ? -3.505 -4.380 1.225 1.00 93.44 82 VAL A N 1
ATOM 655 C CA . VAL A 1 82 ? -4.467 -3.297 1.468 1.00 93.44 82 VAL A CA 1
ATOM 656 C C . VAL A 1 82 ? -5.850 -3.872 1.781 1.00 93.44 82 VAL A C 1
ATOM 658 O O . VAL A 1 82 ? -6.474 -3.412 2.734 1.00 93.44 82 VAL A O 1
ATOM 661 N N . ILE A 1 83 ? -6.302 -4.893 1.045 1.00 93.00 83 ILE A N 1
ATOM 662 C CA . ILE A 1 83 ? -7.573 -5.580 1.333 1.00 93.00 83 ILE A CA 1
ATOM 663 C C . ILE A 1 83 ? -7.542 -6.184 2.735 1.00 93.00 83 ILE A C 1
ATOM 665 O O . ILE A 1 83 ? -8.444 -5.930 3.530 1.00 93.00 83 ILE A O 1
ATOM 669 N N . GLU A 1 84 ? -6.470 -6.903 3.077 1.00 94.25 84 GLU A N 1
ATOM 670 C CA . GLU A 1 84 ? -6.337 -7.520 4.397 1.00 94.25 84 GLU A CA 1
ATOM 671 C C . GLU A 1 84 ? -6.382 -6.475 5.525 1.00 94.25 84 GLU A C 1
ATOM 673 O O . GLU A 1 84 ? -7.064 -6.662 6.534 1.00 94.25 84 GLU A O 1
ATOM 678 N N . LEU A 1 85 ? -5.685 -5.346 5.365 1.00 93.00 85 LEU A N 1
ATOM 679 C CA . LEU A 1 85 ? -5.714 -4.265 6.351 1.00 93.00 85 LEU A CA 1
ATOM 680 C C . LEU A 1 85 ? -7.093 -3.614 6.463 1.00 93.00 85 LEU A C 1
ATOM 682 O O . LEU A 1 85 ? -7.509 -3.289 7.575 1.00 93.00 85 LEU A O 1
ATOM 686 N N . THR A 1 86 ? -7.799 -3.420 5.347 1.00 92.94 86 THR A N 1
ATOM 687 C CA . THR A 1 86 ? -9.168 -2.893 5.356 1.00 92.94 86 THR A CA 1
ATOM 688 C C . THR A 1 86 ? -10.117 -3.828 6.105 1.00 92.94 86 THR A C 1
ATOM 690 O O . THR A 1 86 ? -10.830 -3.352 6.987 1.00 92.94 86 THR A O 1
ATOM 693 N N . ASP A 1 87 ? -10.056 -5.139 5.862 1.00 92.38 87 ASP A N 1
ATOM 694 C CA . ASP A 1 87 ? -10.884 -6.127 6.568 1.00 92.38 87 ASP A CA 1
ATOM 695 C C . ASP A 1 87 ? -10.569 -6.154 8.075 1.00 92.38 87 ASP A C 1
ATOM 697 O O . ASP A 1 87 ? -11.461 -6.187 8.927 1.00 92.38 87 ASP A O 1
ATOM 701 N N . GLN A 1 88 ? -9.284 -6.078 8.444 1.00 92.25 88 GLN A N 1
ATOM 702 C CA . GLN A 1 88 ? -8.879 -6.004 9.850 1.00 92.25 88 GLN A CA 1
ATOM 703 C C . GLN A 1 88 ? -9.397 -4.738 10.549 1.00 92.25 88 GLN A C 1
ATOM 705 O O . GLN A 1 88 ? -9.729 -4.792 11.736 1.00 92.25 88 GLN A O 1
ATOM 710 N N . LEU A 1 89 ? -9.425 -3.604 9.846 1.00 91.88 89 LEU A N 1
ATOM 711 C CA . LEU A 1 89 ? -9.929 -2.335 10.369 1.00 91.88 89 LEU A CA 1
ATOM 712 C C . LEU A 1 89 ? -11.453 -2.346 10.517 1.00 91.88 89 LEU A C 1
ATOM 714 O O . LEU A 1 89 ? -11.953 -1.874 11.536 1.00 91.88 89 LEU A O 1
ATOM 718 N N . GLU A 1 90 ? -12.173 -2.922 9.554 1.00 89.62 90 GLU A N 1
ATOM 719 C CA . GLU A 1 90 ? -13.628 -3.107 9.613 1.00 89.62 90 GLU A CA 1
ATOM 720 C C . GLU A 1 90 ? -14.008 -3.969 10.821 1.00 89.62 90 GLU A C 1
ATOM 722 O O . GLU A 1 90 ? -14.785 -3.535 11.667 1.00 89.62 90 GLU A O 1
ATOM 727 N N . HIS A 1 91 ? -13.362 -5.123 11.002 1.00 90.44 91 HIS A N 1
ATOM 728 C CA . HIS A 1 91 ? -13.612 -5.979 12.163 1.00 90.44 91 HIS A CA 1
ATOM 729 C C . HIS A 1 91 ? -13.274 -5.314 13.505 1.00 90.44 91 HIS A C 1
ATOM 731 O O . HIS A 1 91 ? -13.961 -5.536 14.508 1.00 90.44 91 HIS A O 1
ATOM 737 N N . ALA A 1 92 ? -12.207 -4.511 13.563 1.00 88.56 92 ALA A N 1
ATOM 738 C CA . ALA A 1 92 ? -11.866 -3.757 14.769 1.00 88.56 92 ALA A CA 1
ATOM 739 C C . ALA A 1 92 ? -12.930 -2.695 15.087 1.00 88.56 92 ALA A C 1
ATOM 741 O O . ALA A 1 92 ? -13.316 -2.526 16.253 1.00 88.56 92 ALA A O 1
ATOM 742 N N . PHE A 1 93 ? -13.434 -2.032 14.046 1.00 88.81 93 PHE A N 1
ATOM 743 C CA . PHE A 1 93 ? -14.490 -1.042 14.145 1.00 88.81 93 PHE A CA 1
ATOM 744 C C . PHE A 1 93 ? -15.820 -1.671 14.582 1.00 88.81 93 PHE A C 1
ATOM 746 O O . PHE A 1 93 ? -16.367 -1.244 15.594 1.00 88.81 93 PHE A O 1
ATOM 753 N N . GLU A 1 94 ? -16.280 -2.745 13.935 1.00 89.25 94 GLU A N 1
ATOM 754 C CA . GLU A 1 94 ? -17.505 -3.480 14.298 1.00 89.25 94 GLU A CA 1
ATOM 755 C C . GLU A 1 94 ? -17.490 -3.969 15.753 1.00 89.25 94 GLU A C 1
ATOM 757 O O . GLU A 1 94 ? -18.504 -3.959 16.452 1.00 89.25 94 GLU A O 1
ATOM 762 N N . LYS A 1 95 ? -16.321 -4.403 16.239 1.00 89.56 95 LYS A N 1
ATOM 763 C CA . LYS A 1 95 ? -16.179 -4.947 17.593 1.00 89.56 95 LYS A CA 1
ATOM 764 C C . LYS A 1 95 ? -16.208 -3.878 18.682 1.00 89.56 95 LYS A C 1
ATOM 766 O O . LYS A 1 95 ? -16.605 -4.175 19.810 1.00 89.56 95 LYS A O 1
ATOM 771 N N . SER A 1 96 ? -15.706 -2.679 18.396 1.00 86.06 96 SER A N 1
ATOM 772 C CA . SER A 1 96 ? -15.448 -1.659 19.421 1.00 86.06 96 SER A CA 1
ATOM 773 C C . SER A 1 96 ? -16.173 -0.332 19.194 1.00 86.06 96 SER A C 1
ATOM 775 O O . SER A 1 96 ? -16.091 0.543 20.056 1.00 86.06 96 SER A O 1
ATOM 777 N N . ASN A 1 97 ? -16.897 -0.183 18.077 1.00 83.38 97 ASN A N 1
ATOM 778 C CA . ASN A 1 97 ? -17.479 1.074 17.593 1.00 83.38 97 ASN A CA 1
ATOM 779 C C . ASN A 1 97 ? -16.468 2.234 17.598 1.00 83.38 97 ASN A C 1
ATOM 781 O O . ASN A 1 97 ? -16.802 3.388 17.869 1.00 83.38 97 ASN A O 1
ATOM 785 N N . GLY A 1 98 ? -15.199 1.918 17.337 1.00 83.81 98 GLY A N 1
ATOM 786 C CA . GLY A 1 98 ? -14.093 2.859 17.409 1.00 83.81 98 GLY A CA 1
ATOM 787 C C . GLY A 1 98 ? -12.782 2.257 16.914 1.00 83.81 98 GLY A C 1
ATOM 788 O O . GLY A 1 98 ? -12.731 1.117 16.467 1.00 83.81 98 GLY A O 1
ATOM 789 N N . LEU A 1 99 ? -11.713 3.052 16.985 1.00 87.38 99 LEU A N 1
ATOM 790 C CA . LEU A 1 99 ? -10.362 2.623 16.622 1.00 87.38 99 LEU A CA 1
ATOM 791 C C . LEU A 1 99 ? -9.431 2.758 17.818 1.00 87.38 99 LEU A C 1
ATOM 793 O O . LEU A 1 99 ? -9.285 3.847 18.387 1.00 87.38 99 LEU A O 1
ATOM 797 N N . SER A 1 100 ? -8.763 1.661 18.167 1.00 90.62 100 SER A N 1
ATOM 798 C CA . SER A 1 100 ? -7.677 1.684 19.140 1.00 90.62 100 SER A CA 1
ATOM 799 C C . SER A 1 100 ? -6.425 2.346 18.554 1.00 90.62 100 SER A C 1
ATOM 801 O O . SER A 1 100 ? -6.317 2.592 17.351 1.00 90.62 100 SER A O 1
ATOM 803 N N . THR A 1 101 ? -5.420 2.605 19.393 1.00 91.62 101 THR A N 1
ATOM 804 C CA . THR A 1 101 ? -4.110 3.091 18.927 1.00 91.62 101 THR A CA 1
ATOM 805 C C . THR A 1 101 ? -3.464 2.131 17.922 1.00 91.62 101 THR A C 1
ATOM 807 O O . THR A 1 101 ? -2.820 2.579 16.975 1.00 91.62 101 THR A O 1
ATOM 810 N N . ALA A 1 102 ? -3.659 0.820 18.093 1.00 90.62 102 ALA A N 1
ATOM 811 C CA . ALA A 1 102 ? -3.150 -0.177 17.157 1.00 90.62 102 ALA A CA 1
ATOM 812 C C . ALA A 1 102 ? -3.865 -0.089 15.799 1.00 90.62 102 ALA A C 1
ATOM 814 O O . ALA A 1 102 ? -3.211 -0.150 14.760 1.00 90.62 102 ALA A O 1
ATOM 815 N N . ASP A 1 103 ? -5.181 0.128 15.800 1.00 90.69 103 ASP A N 1
ATOM 816 C CA . ASP A 1 103 ? -5.966 0.241 14.566 1.00 90.69 103 ASP A CA 1
ATOM 817 C C . ASP A 1 103 ? -5.630 1.528 13.808 1.00 90.69 103 ASP A C 1
ATOM 819 O O . ASP A 1 103 ? -5.496 1.516 12.590 1.00 90.69 103 ASP A O 1
ATOM 823 N N . ARG A 1 104 ? -5.357 2.629 14.515 1.00 90.69 104 ARG A N 1
ATOM 824 C CA . ARG A 1 104 ? -4.847 3.859 13.882 1.00 90.69 104 ARG A CA 1
ATOM 825 C C . ARG A 1 104 ? -3.511 3.637 13.172 1.00 90.69 104 ARG A C 1
ATOM 827 O O . ARG A 1 104 ? -3.331 4.107 12.057 1.00 90.69 104 ARG A O 1
ATOM 834 N N . SER A 1 105 ? -2.605 2.857 13.763 1.00 92.94 105 SER A N 1
ATOM 835 C CA . SER A 1 105 ? -1.335 2.507 13.112 1.00 92.94 105 SER A CA 1
ATOM 836 C C . SER A 1 105 ? -1.531 1.636 11.860 1.00 92.94 105 SER A C 1
ATOM 838 O O . SER A 1 105 ? -0.809 1.790 10.869 1.00 92.94 105 SER A O 1
ATOM 840 N N . LYS A 1 106 ? -2.538 0.753 11.861 1.00 92.19 106 LYS A N 1
ATOM 841 C CA . LYS A 1 106 ? -2.934 -0.006 10.665 1.00 92.19 106 LYS A CA 1
ATOM 842 C C . LYS A 1 106 ? -3.522 0.901 9.587 1.00 92.19 106 LYS A C 1
ATOM 844 O O . LYS A 1 106 ? -3.172 0.737 8.424 1.00 92.19 106 LYS A O 1
ATOM 849 N N . LEU A 1 107 ? -4.338 1.884 9.967 1.00 92.88 107 LEU A N 1
ATOM 850 C CA . LEU A 1 107 ? -4.893 2.877 9.047 1.00 92.88 107 LEU A CA 1
ATOM 851 C C . LEU A 1 107 ? -3.792 3.714 8.375 1.00 92.88 107 LEU A C 1
ATOM 853 O O . LEU A 1 107 ? -3.798 3.870 7.159 1.00 92.88 107 LEU A O 1
ATOM 857 N N . GLU A 1 108 ? -2.784 4.164 9.126 1.00 92.88 108 GLU A N 1
ATOM 858 C CA . GLU A 1 108 ? -1.611 4.840 8.545 1.00 92.88 108 GLU A CA 1
ATOM 859 C C . GLU A 1 108 ? -0.829 3.932 7.581 1.00 92.88 108 GLU A C 1
ATOM 861 O O . GLU A 1 108 ? -0.250 4.381 6.589 1.00 92.88 108 GLU A O 1
ATOM 866 N N . SER A 1 109 ? -0.763 2.635 7.885 1.00 92.94 109 SER A N 1
ATOM 867 C CA . SER A 1 109 ? -0.097 1.653 7.024 1.00 92.94 109 SER A CA 1
ATOM 868 C C . SER A 1 109 ? -0.882 1.430 5.729 1.00 92.94 109 SER A C 1
ATOM 870 O O . SER A 1 109 ? -0.277 1.381 4.656 1.00 92.94 109 SER A O 1
ATOM 872 N N . LEU A 1 110 ? -2.214 1.380 5.823 1.00 93.94 110 LEU A N 1
ATOM 873 C CA . LEU A 1 110 ? -3.130 1.322 4.687 1.00 93.94 110 LEU A CA 1
ATOM 874 C C . LEU A 1 110 ? -2.918 2.525 3.761 1.00 93.94 110 LEU A C 1
ATOM 876 O O . LEU A 1 110 ? -2.671 2.344 2.572 1.00 93.94 110 LEU A O 1
ATOM 880 N N . GLU A 1 111 ? -2.920 3.743 4.307 1.00 92.69 111 GLU A N 1
ATOM 881 C CA . GLU A 1 111 ? -2.704 4.978 3.543 1.00 92.69 111 GLU A CA 1
ATOM 882 C C . GLU A 1 111 ? -1.362 4.963 2.793 1.00 92.69 111 GLU A C 1
ATOM 884 O O . GLU A 1 111 ? -1.286 5.287 1.602 1.00 92.69 111 GLU A O 1
ATOM 889 N N . LYS A 1 112 ? -0.291 4.512 3.457 1.00 94.25 112 LYS A N 1
ATOM 890 C CA . LYS A 1 112 ? 1.035 4.376 2.836 1.00 94.25 112 LYS A CA 1
ATOM 891 C C . LYS A 1 112 ? 1.030 3.378 1.683 1.00 94.25 112 LYS A C 1
ATOM 893 O O . LYS A 1 112 ? 1.679 3.628 0.664 1.00 94.25 112 LYS A O 1
ATOM 898 N N . LEU A 1 113 ? 0.353 2.242 1.832 1.00 92.94 113 LEU A N 1
ATOM 899 C CA . LEU A 1 113 ? 0.260 1.237 0.774 1.00 92.94 113 LEU A CA 1
ATOM 900 C C . LEU A 1 113 ? -0.576 1.742 -0.405 1.00 92.94 113 LEU A C 1
ATOM 902 O O . LEU A 1 113 ? -0.111 1.658 -1.540 1.00 92.94 113 LEU A O 1
ATOM 906 N N . VAL A 1 114 ? -1.730 2.358 -0.143 1.00 91.75 114 VAL A N 1
ATOM 907 C CA . VAL A 1 114 ? -2.579 2.993 -1.163 1.00 91.75 114 VAL A CA 1
ATOM 908 C C . VAL A 1 114 ? -1.798 4.056 -1.937 1.00 91.75 114 VAL A C 1
ATOM 910 O O . VAL A 1 114 ? -1.788 4.047 -3.167 1.00 91.75 114 VAL A O 1
ATOM 913 N N . THR A 1 115 ? -1.046 4.910 -1.240 1.00 90.88 115 THR A N 1
ATOM 914 C CA . THR A 1 115 ? -0.187 5.927 -1.867 1.00 90.88 115 THR A CA 1
ATOM 915 C C . THR A 1 115 ? 0.877 5.293 -2.764 1.00 90.88 115 THR A C 1
ATOM 917 O O . THR A 1 115 ? 1.109 5.749 -3.883 1.00 90.88 115 THR A O 1
ATOM 920 N N . LYS A 1 116 ? 1.520 4.207 -2.315 1.00 90.25 116 LYS A N 1
ATOM 921 C CA . LYS A 1 116 ? 2.501 3.471 -3.131 1.00 90.25 116 LYS A CA 1
ATOM 922 C C . LYS A 1 116 ? 1.867 2.842 -4.369 1.00 90.25 116 LYS A C 1
ATOM 924 O O . LYS A 1 116 ? 2.490 2.877 -5.428 1.00 90.25 116 LYS A O 1
ATOM 929 N N . ILE A 1 117 ? 0.663 2.283 -4.251 1.00 89.38 117 ILE A N 1
ATOM 930 C CA . ILE A 1 117 ? -0.080 1.726 -5.389 1.00 89.38 117 ILE A CA 1
ATOM 931 C C . ILE A 1 117 ? -0.410 2.842 -6.381 1.00 89.38 117 ILE A C 1
ATOM 933 O O . ILE A 1 117 ? -0.065 2.719 -7.554 1.00 89.38 117 ILE A O 1
ATOM 937 N N . ARG A 1 118 ? -0.967 3.967 -5.910 1.00 88.19 118 ARG A N 1
ATOM 938 C CA . ARG A 1 118 ? -1.276 5.144 -6.739 1.00 88.19 118 ARG A CA 1
ATOM 939 C C . ARG A 1 118 ? -0.045 5.630 -7.507 1.00 88.19 118 ARG A C 1
ATOM 941 O O . ARG A 1 118 ? -0.104 5.779 -8.724 1.00 88.19 118 ARG A O 1
ATOM 948 N N . LYS A 1 119 ? 1.092 5.786 -6.821 1.00 88.19 119 LYS A N 1
ATOM 949 C CA . LYS A 1 119 ? 2.378 6.152 -7.442 1.00 88.19 119 LYS A CA 1
ATOM 950 C C . LYS A 1 119 ? 2.856 5.112 -8.453 1.00 88.19 119 LYS A C 1
ATOM 952 O O . LYS A 1 119 ? 3.327 5.467 -9.529 1.00 88.19 119 LYS A O 1
ATOM 957 N N . GLY A 1 120 ? 2.723 3.825 -8.134 1.00 84.69 120 GLY A N 1
ATOM 958 C CA . GLY A 1 120 ? 3.085 2.723 -9.030 1.00 84.69 120 GLY A CA 1
ATOM 959 C C . GLY A 1 120 ? 2.257 2.681 -10.316 1.00 84.69 120 GLY A C 1
ATOM 960 O O . GLY A 1 120 ? 2.783 2.320 -11.372 1.00 84.69 120 GLY A O 1
ATOM 961 N N . LEU A 1 121 ? 0.995 3.110 -10.232 1.00 84.81 121 LEU A N 1
ATOM 962 C CA . LEU A 1 121 ? 0.075 3.285 -11.357 1.00 84.81 121 LEU A CA 1
ATOM 963 C C . LEU A 1 121 ? 0.317 4.581 -12.152 1.00 84.81 121 LEU A C 1
ATOM 965 O O . LEU A 1 121 ? -0.298 4.776 -13.196 1.00 84.81 121 LEU A O 1
ATOM 969 N N . GLY A 1 122 ? 1.242 5.438 -11.709 1.00 82.38 122 GLY A N 1
ATOM 970 C CA . GLY A 1 122 ? 1.571 6.701 -12.371 1.00 82.38 122 GLY A CA 1
ATOM 971 C C . GLY A 1 122 ? 0.743 7.898 -11.902 1.00 82.38 122 GLY A C 1
ATOM 972 O O . GLY A 1 122 ? 0.807 8.946 -12.536 1.00 82.38 122 GLY A O 1
ATOM 973 N N . GLY A 1 123 ? -0.007 7.771 -10.804 1.00 79.06 123 GLY A N 1
ATOM 974 C CA . GLY A 1 123 ? -0.639 8.916 -10.157 1.00 79.06 123 GLY A CA 1
ATOM 975 C C . GLY A 1 123 ? 0.416 9.825 -9.526 1.00 79.06 123 GLY A C 1
ATOM 976 O O . GLY A 1 123 ? 1.254 9.359 -8.749 1.00 79.06 123 GLY A O 1
ATOM 977 N N . GLY A 1 124 ? 0.382 11.109 -9.879 1.00 66.00 124 GLY A N 1
ATOM 978 C CA . GLY A 1 124 ? 1.256 12.126 -9.304 1.00 66.00 124 GLY A CA 1
ATOM 979 C C . GLY A 1 124 ? 0.942 12.402 -7.834 1.00 66.00 124 GLY A C 1
ATOM 980 O O . GLY A 1 124 ? -0.154 12.120 -7.343 1.00 66.00 124 GLY A O 1
ATOM 981 N N . ASP A 1 125 ? 1.914 12.986 -7.137 1.00 61.81 125 ASP A N 1
ATOM 982 C CA . ASP A 1 125 ? 1.659 13.772 -5.926 1.00 61.81 125 ASP A CA 1
ATOM 983 C C . ASP A 1 125 ? 1.234 15.179 -6.350 1.00 61.81 125 ASP A C 1
ATOM 985 O O . ASP A 1 125 ? 1.799 16.167 -5.885 1.00 61.81 125 ASP A O 1
ATOM 989 N N . ASP A 1 126 ? 0.278 15.277 -7.279 1.00 57.84 126 ASP A N 1
ATOM 990 C CA . ASP A 1 126 ? -0.483 16.510 -7.374 1.00 57.84 126 ASP A CA 1
ATOM 991 C C . ASP A 1 126 ? -1.280 16.541 -6.072 1.00 57.84 126 ASP A C 1
ATOM 993 O O . ASP A 1 126 ? -2.353 15.950 -5.938 1.00 57.84 126 ASP A O 1
ATOM 997 N N . ASP A 1 127 ? -0.661 17.146 -5.057 1.00 52.91 127 ASP A N 1
ATOM 998 C CA . ASP A 1 127 ? -1.377 17.870 -4.032 1.00 52.91 127 ASP A CA 1
ATOM 999 C C . ASP A 1 127 ? -2.261 18.836 -4.817 1.00 52.91 127 ASP A C 1
ATOM 1001 O O . ASP A 1 127 ? -1.868 19.962 -5.137 1.00 52.91 127 ASP A O 1
ATOM 1005 N N . GLU A 1 128 ? -3.458 18.377 -5.177 1.00 52.56 128 GLU A N 1
ATOM 1006 C CA . GLU A 1 128 ? -4.599 19.228 -5.452 1.00 52.56 128 GLU A CA 1
ATOM 1007 C C . GLU A 1 128 ? -4.890 19.977 -4.144 1.00 52.56 128 GLU A C 1
ATOM 1009 O O . GLU A 1 128 ? -5.877 19.755 -3.452 1.00 52.56 128 GLU A O 1
ATOM 1014 N N . SER A 1 129 ? -3.980 20.881 -3.767 1.00 45.69 129 SER A N 1
ATOM 1015 C CA . SER A 1 129 ? -4.353 22.096 -3.081 1.00 45.69 129 SER A CA 1
ATOM 1016 C C . SER A 1 129 ? -5.518 22.633 -3.886 1.00 45.69 129 SER A C 1
ATOM 1018 O O . SER A 1 129 ? -5.364 22.895 -5.079 1.00 45.69 129 SER A O 1
ATOM 1020 N N . GLU A 1 130 ? -6.687 22.650 -3.255 1.00 48.00 130 GLU A N 1
ATOM 1021 C CA . GLU A 1 130 ? -7.943 23.118 -3.813 1.00 48.00 130 GLU A CA 1
ATOM 1022 C C . GLU A 1 130 ? -7.735 24.508 -4.426 1.00 48.00 130 GLU A C 1
ATOM 1024 O O . GLU A 1 130 ? -7.893 25.537 -3.769 1.00 48.00 130 GLU A O 1
ATOM 1029 N N . GLN A 1 131 ? -7.323 24.560 -5.687 1.00 48.53 131 GLN A N 1
ATOM 1030 C CA . GLN A 1 131 ? -7.354 25.777 -6.462 1.00 48.53 131 GLN A CA 1
ATOM 1031 C C . GLN A 1 131 ? -8.684 25.748 -7.193 1.00 48.53 131 GLN A C 1
ATOM 1033 O O . GLN A 1 131 ? -8.912 24.838 -7.994 1.00 48.53 131 GLN A O 1
ATOM 1038 N N . PRO A 1 132 ? -9.589 26.700 -6.905 1.00 45.72 132 PRO A N 1
ATOM 1039 C CA . PRO A 1 132 ? -10.787 26.835 -7.706 1.00 45.72 132 PRO A CA 1
ATOM 1040 C C . PRO A 1 132 ? -10.342 27.034 -9.153 1.00 45.72 132 PRO A C 1
ATOM 1042 O O . PRO A 1 132 ? -9.480 27.870 -9.443 1.00 45.72 132 PRO A O 1
ATOM 1045 N N . ASP A 1 133 ? -10.903 26.237 -10.054 1.00 52.38 133 ASP A N 1
ATOM 1046 C CA . ASP A 1 133 ? -10.707 26.448 -11.473 1.00 52.38 133 ASP A CA 1
ATOM 1047 C C . ASP A 1 133 ? -11.206 27.855 -11.849 1.00 52.38 133 ASP A C 1
ATOM 1049 O O . ASP A 1 133 ? -12.086 28.439 -11.208 1.00 52.38 133 ASP A O 1
ATOM 1053 N N . ALA A 1 134 ? -10.639 28.433 -12.908 1.00 57.69 134 ALA A N 1
ATOM 1054 C CA . ALA A 1 134 ? -10.965 29.788 -13.360 1.00 57.69 134 ALA A CA 1
ATOM 1055 C C . ALA A 1 134 ? -12.445 29.979 -13.778 1.00 57.69 134 ALA A C 1
ATOM 1057 O O . ALA A 1 134 ? -12.840 31.095 -14.114 1.00 57.69 134 ALA A O 1
ATOM 1058 N N . ASN A 1 135 ? -13.257 28.917 -13.735 1.00 57.09 135 ASN A N 1
ATOM 1059 C CA . ASN A 1 135 ? -14.677 28.910 -14.069 1.00 57.09 135 ASN A CA 1
ATOM 1060 C C . ASN A 1 135 ? -15.607 28.632 -12.872 1.00 57.09 135 ASN A C 1
ATOM 1062 O O . ASN A 1 135 ? -16.824 28.618 -13.063 1.00 57.09 135 ASN A O 1
ATOM 1066 N N . GLY A 1 136 ? -15.088 28.445 -11.651 1.00 48.84 136 GLY A N 1
ATOM 1067 C CA . GLY A 1 136 ? -15.911 28.213 -10.459 1.00 48.84 136 GLY A CA 1
ATOM 1068 C C . GLY A 1 136 ? -16.752 26.932 -10.521 1.00 48.84 136 GLY A C 1
ATOM 1069 O O . GLY A 1 136 ? -17.756 26.823 -9.811 1.00 48.84 136 GLY A O 1
ATOM 1070 N N . VAL A 1 137 ? -16.373 25.971 -11.367 1.00 47.09 137 VAL A N 1
ATOM 1071 C CA . VAL A 1 137 ? -17.018 24.665 -11.430 1.00 47.09 137 VAL A CA 1
ATOM 1072 C C . VAL A 1 137 ? -16.271 23.776 -10.456 1.00 47.09 137 VAL A C 1
ATOM 1074 O O . VAL A 1 137 ? -15.236 23.196 -10.764 1.00 47.09 137 VAL A O 1
ATOM 1077 N N . ILE A 1 138 ? -16.822 23.680 -9.247 1.00 52.47 138 ILE A N 1
ATOM 1078 C CA . ILE A 1 138 ? -16.418 22.689 -8.253 1.00 52.47 138 ILE A CA 1
ATOM 1079 C C . ILE A 1 138 ? -16.459 21.326 -8.952 1.00 52.47 138 ILE A C 1
ATOM 1081 O O . ILE A 1 138 ? -17.546 20.801 -9.212 1.00 52.47 138 ILE A O 1
ATOM 1085 N N . ALA A 1 139 ? -15.283 20.780 -9.281 1.00 50.84 139 ALA A N 1
ATOM 1086 C CA . ALA A 1 139 ? -15.124 19.377 -9.629 1.00 50.84 139 ALA A CA 1
ATOM 1087 C C . ALA A 1 139 ? -15.908 18.596 -8.578 1.00 50.84 139 ALA A C 1
ATOM 1089 O O . ALA A 1 139 ? -15.698 18.813 -7.386 1.00 50.84 139 ALA A O 1
ATOM 1090 N N . THR A 1 140 ? -16.902 17.828 -9.024 1.00 48.22 140 THR A N 1
ATOM 1091 C CA . THR A 1 140 ? -17.884 17.119 -8.196 1.00 48.22 140 THR A CA 1
ATOM 1092 C C . THR A 1 140 ? -17.247 16.624 -6.904 1.00 48.22 140 THR A C 1
ATOM 1094 O O . THR A 1 140 ? -16.564 15.604 -6.915 1.00 48.22 140 THR A O 1
ATOM 1097 N N . ARG A 1 141 ? -17.445 17.368 -5.805 1.00 54.53 141 ARG A N 1
ATOM 1098 C CA . ARG A 1 141 ? -17.036 16.942 -4.468 1.00 54.53 141 ARG A CA 1
ATOM 1099 C C . ARG A 1 141 ? -17.783 15.647 -4.215 1.00 54.53 141 ARG A C 1
ATOM 1101 O O . ARG A 1 141 ? -19.003 15.673 -4.034 1.00 54.53 141 ARG A O 1
ATOM 1108 N N . GLU A 1 142 ? -17.083 14.519 -4.301 1.00 61.28 142 GLU A N 1
ATOM 1109 C CA . GLU A 1 142 ? -17.635 13.254 -3.842 1.00 61.28 142 GLU A CA 1
ATOM 1110 C C . GLU A 1 142 ? -18.152 13.489 -2.426 1.00 61.28 142 GLU A C 1
ATOM 1112 O O . GLU A 1 142 ? -17.466 14.087 -1.597 1.00 61.28 142 GLU A O 1
ATOM 1117 N N . LYS A 1 143 ? -19.410 13.111 -2.193 1.00 68.44 143 LYS A N 1
ATOM 1118 C CA . LYS A 1 143 ? -20.099 13.356 -0.932 1.00 68.44 143 LYS A CA 1
ATOM 1119 C C . LYS A 1 143 ? -19.245 12.796 0.204 1.00 68.44 143 LYS A C 1
ATOM 1121 O O . LYS A 1 143 ? -19.100 11.580 0.315 1.00 68.44 143 LYS A O 1
ATOM 1126 N N . GLU A 1 144 ? -18.689 13.683 1.025 1.00 73.94 144 GLU A N 1
ATOM 1127 C CA . GLU A 1 144 ? -17.963 13.266 2.217 1.00 73.94 144 GLU A CA 1
ATOM 1128 C C . GLU A 1 144 ? -18.914 12.466 3.118 1.00 73.94 144 GLU A C 1
ATOM 1130 O O . GLU A 1 144 ? -20.082 12.849 3.278 1.00 73.94 144 GLU A O 1
ATOM 1135 N N . PRO A 1 145 ? -18.458 11.332 3.668 1.00 77.94 145 PRO A N 1
ATOM 1136 C CA . PRO A 1 145 ? -19.283 10.511 4.538 1.00 77.94 145 PRO A CA 1
ATOM 1137 C C . PRO A 1 145 ? -19.684 11.323 5.773 1.00 77.94 145 PRO A C 1
ATOM 1139 O O . PRO A 1 145 ? -18.839 11.903 6.455 1.00 77.94 145 PRO A O 1
ATOM 1142 N N . GLY A 1 146 ? -20.985 11.375 6.063 1.00 77.44 146 GLY A N 1
ATOM 1143 C CA . GLY A 1 146 ? -21.515 12.136 7.197 1.00 77.44 146 GLY A CA 1
ATOM 1144 C C . GLY A 1 146 ? -21.355 11.400 8.527 1.00 77.44 146 GLY A C 1
ATOM 1145 O O . GLY A 1 146 ? -21.479 12.002 9.594 1.00 77.44 146 GLY A O 1
ATOM 1146 N N . THR A 1 147 ? -21.081 10.095 8.470 1.00 85.38 147 THR A N 1
ATOM 1147 C CA . THR A 1 147 ? -20.895 9.225 9.632 1.00 85.38 147 THR A CA 1
ATOM 1148 C C . THR A 1 147 ? -19.639 8.369 9.488 1.00 85.38 147 THR A C 1
ATOM 1150 O O . THR A 1 147 ? -19.115 8.159 8.394 1.00 85.38 147 THR A O 1
ATOM 1153 N N . LEU A 1 148 ? -19.145 7.848 10.612 1.00 83.56 148 LEU A N 1
ATOM 1154 C CA . LEU A 1 148 ? -17.966 6.980 10.628 1.00 83.56 148 LEU A CA 1
ATOM 1155 C C . LEU A 1 148 ? -18.220 5.639 9.916 1.00 83.56 148 LEU A C 1
ATOM 1157 O O . LEU A 1 148 ? -17.334 5.128 9.240 1.00 83.56 148 LEU A O 1
ATOM 1161 N N . GLU A 1 149 ? -19.438 5.105 10.012 1.00 83.75 149 GLU A N 1
ATOM 1162 C CA . GLU A 1 149 ? -19.862 3.890 9.300 1.00 83.75 149 GLU A CA 1
ATOM 1163 C C . GLU A 1 149 ? -19.868 4.099 7.779 1.00 83.75 149 GLU A C 1
ATOM 1165 O O . GLU A 1 149 ? -19.338 3.278 7.023 1.00 83.75 149 GLU A O 1
ATOM 1170 N N . GLU A 1 150 ? -20.400 5.239 7.323 1.00 85.69 150 GLU A N 1
ATOM 1171 C CA . GLU A 1 150 ? -20.337 5.635 5.914 1.00 85.69 150 GLU A CA 1
ATOM 1172 C C . GLU A 1 150 ? -18.882 5.787 5.449 1.00 85.69 150 GLU A C 1
ATOM 1174 O O . GLU A 1 150 ? -18.552 5.395 4.331 1.00 85.69 150 GLU A O 1
ATOM 1179 N N . ALA A 1 151 ? -17.993 6.292 6.312 1.00 86.50 151 ALA A N 1
ATOM 1180 C CA . ALA A 1 151 ? -16.580 6.457 5.987 1.00 86.50 151 ALA A CA 1
ATOM 1181 C C . ALA A 1 151 ? -15.857 5.118 5.802 1.00 86.50 151 ALA A C 1
ATOM 1183 O O . ALA A 1 151 ? -15.086 4.974 4.854 1.00 86.50 151 ALA A O 1
ATOM 1184 N N . PHE A 1 152 ? -16.129 4.124 6.652 1.00 85.62 152 PHE A N 1
ATOM 1185 C CA . PHE A 1 152 ? -15.576 2.775 6.490 1.00 85.62 152 PHE A CA 1
ATOM 1186 C C . PHE A 1 152 ? -16.110 2.072 5.245 1.00 85.62 152 PHE A C 1
ATOM 1188 O O . PHE A 1 152 ? -15.340 1.445 4.517 1.00 85.62 152 PHE A O 1
ATOM 1195 N N . THR A 1 153 ? -17.401 2.236 4.957 1.00 87.25 153 THR A N 1
ATOM 1196 C CA . THR A 1 153 ? -18.017 1.692 3.740 1.00 87.25 153 THR A CA 1
ATOM 1197 C C . THR A 1 153 ? -17.371 2.295 2.491 1.00 87.25 153 THR A C 1
ATOM 1199 O O . THR A 1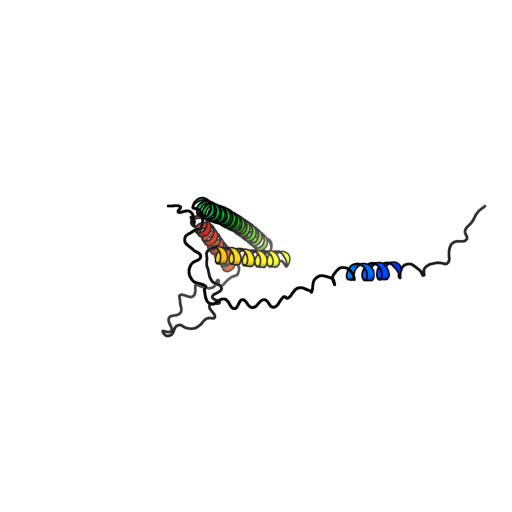 153 ? -16.933 1.564 1.603 1.00 87.25 153 THR A O 1
ATOM 1202 N N . ALA A 1 154 ? -17.222 3.623 2.458 1.00 88.00 154 ALA A N 1
ATOM 1203 C CA . ALA A 1 154 ? -16.570 4.328 1.360 1.00 88.00 154 ALA A CA 1
ATOM 1204 C C . ALA A 1 154 ? -15.087 3.949 1.224 1.00 88.00 154 ALA A C 1
ATOM 1206 O O . ALA A 1 154 ? -14.599 3.766 0.109 1.00 88.00 154 ALA A O 1
ATOM 1207 N N . LEU 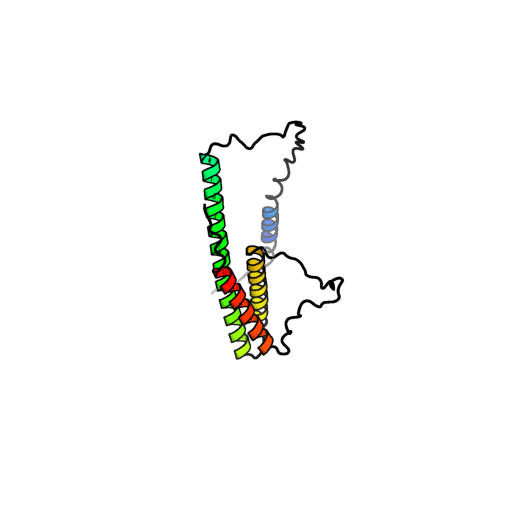A 1 155 ? -14.363 3.800 2.340 1.00 88.94 155 LEU A N 1
ATOM 1208 C CA . LEU A 1 155 ? -12.968 3.353 2.341 1.00 88.94 155 LEU A CA 1
ATOM 1209 C C . LEU A 1 155 ? -12.841 1.962 1.712 1.00 88.94 155 LEU A C 1
ATOM 1211 O O . LEU A 1 155 ? -11.993 1.760 0.847 1.00 88.94 155 LEU A O 1
ATOM 1215 N N . LYS A 1 156 ? -13.702 1.022 2.109 1.00 88.31 156 LYS A N 1
ATOM 1216 C CA . LYS A 1 156 ? -13.708 -0.348 1.590 1.00 88.31 156 LYS A CA 1
ATOM 1217 C C . LYS A 1 156 ? -14.020 -0.401 0.102 1.00 88.31 156 LYS A C 1
ATOM 1219 O O . LYS A 1 156 ? -13.297 -1.053 -0.648 1.00 88.31 156 LYS A O 1
ATOM 1224 N N . GLU A 1 157 ? -15.048 0.318 -0.333 1.00 90.25 157 GLU A N 1
ATOM 1225 C CA . GLU A 1 157 ? -15.424 0.391 -1.743 1.00 90.25 157 GLU A CA 1
ATOM 1226 C C . GLU A 1 157 ? -14.289 0.976 -2.594 1.00 90.25 157 GLU A C 1
ATOM 1228 O O . GLU A 1 157 ? -13.879 0.373 -3.587 1.00 90.25 157 GLU A O 1
ATOM 1233 N N . LYS A 1 158 ? -13.710 2.107 -2.170 1.00 90.12 158 LYS A N 1
ATOM 1234 C CA . LYS A 1 158 ? -12.592 2.753 -2.875 1.00 90.12 158 LYS A CA 1
ATOM 1235 C C . LYS A 1 158 ? -11.353 1.866 -2.928 1.00 90.12 158 LYS A C 1
ATOM 1237 O O . LYS A 1 158 ? -10.714 1.774 -3.975 1.00 90.12 158 LYS A O 1
ATOM 1242 N N . THR A 1 159 ? -11.034 1.187 -1.831 1.00 89.88 159 THR A N 1
ATOM 1243 C CA . THR A 1 159 ? -9.943 0.213 -1.768 1.00 89.88 159 THR A CA 1
ATOM 1244 C C . THR A 1 159 ? -10.178 -0.964 -2.719 1.00 89.88 159 THR A C 1
ATOM 1246 O O . THR A 1 159 ? -9.279 -1.313 -3.482 1.00 89.88 159 THR A O 1
ATOM 1249 N N . SER A 1 160 ? -11.377 -1.556 -2.716 1.00 89.81 160 SER A N 1
ATOM 1250 C CA . SER A 1 160 ? -11.716 -2.667 -3.614 1.00 89.81 160 SER A CA 1
ATOM 1251 C C . SER A 1 160 ? -11.597 -2.241 -5.074 1.00 89.81 160 SER A C 1
ATOM 1253 O O . SER A 1 160 ? -10.935 -2.914 -5.860 1.00 89.81 160 SER A O 1
ATOM 1255 N N . ASN A 1 161 ? -12.152 -1.076 -5.415 1.00 90.38 161 ASN A N 1
ATOM 1256 C CA . ASN A 1 161 ? -12.066 -0.514 -6.759 1.00 90.38 161 ASN A CA 1
ATOM 1257 C C . ASN A 1 161 ? -10.609 -0.275 -7.180 1.00 90.38 161 ASN A C 1
ATOM 1259 O O . ASN A 1 161 ? -10.231 -0.631 -8.294 1.00 90.38 161 ASN A O 1
ATOM 1263 N N . LEU A 1 162 ? -9.765 0.266 -6.293 1.00 88.56 162 LEU A N 1
ATOM 1264 C CA . LEU A 1 162 ? -8.338 0.459 -6.567 1.00 88.56 162 LEU A CA 1
ATOM 1265 C C . LEU A 1 162 ? -7.632 -0.866 -6.877 1.00 88.56 162 LEU A C 1
ATOM 1267 O O . LEU A 1 162 ? -6.833 -0.934 -7.810 1.00 88.56 162 LEU A O 1
ATOM 1271 N N . VAL A 1 163 ? -7.907 -1.914 -6.101 1.00 89.19 163 VAL A N 1
ATOM 1272 C CA . VAL A 1 163 ? -7.290 -3.234 -6.286 1.00 89.19 163 VAL A CA 1
ATOM 1273 C C . VAL A 1 163 ? -7.801 -3.916 -7.555 1.00 89.19 163 VAL A C 1
ATOM 1275 O O . VAL A 1 163 ? -7.022 -4.553 -8.268 1.00 89.19 163 VAL A O 1
ATOM 1278 N N . ASP A 1 164 ? -9.075 -3.747 -7.889 1.00 89.62 164 ASP A N 1
ATOM 1279 C CA . ASP A 1 164 ? -9.644 -4.265 -9.131 1.00 89.62 164 ASP A CA 1
ATOM 1280 C C . ASP A 1 164 ? -9.064 -3.555 -10.357 1.00 89.62 164 ASP A C 1
ATOM 1282 O O . ASP A 1 164 ? -8.675 -4.215 -11.322 1.00 89.62 164 ASP A O 1
ATOM 1286 N N . GLU A 1 165 ? -8.926 -2.229 -10.313 1.00 87.88 165 GLU A N 1
ATOM 1287 C CA . GLU A 1 165 ? -8.231 -1.471 -11.357 1.00 87.88 165 GLU A CA 1
ATOM 1288 C C . GLU A 1 165 ? -6.762 -1.882 -11.466 1.00 87.88 165 GLU A C 1
ATOM 1290 O O . GLU A 1 165 ? -6.254 -2.113 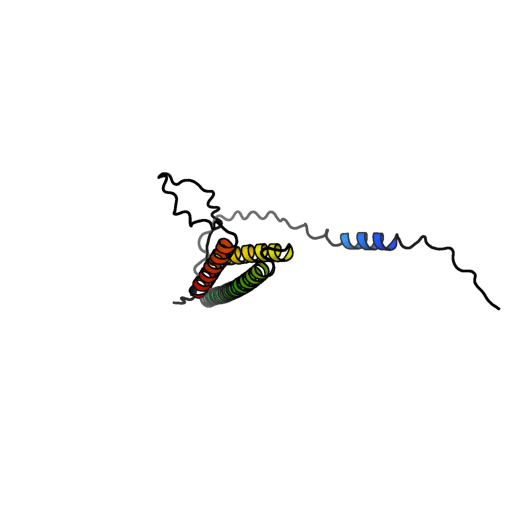-12.566 1.00 87.88 165 GLU A O 1
ATOM 1295 N N . LEU A 1 166 ? -6.088 -2.088 -10.334 1.00 87.12 166 LEU A N 1
ATOM 1296 C CA . LEU A 1 166 ? -4.719 -2.584 -10.313 1.00 87.12 166 LEU A CA 1
ATOM 1297 C C . LEU A 1 166 ? -4.594 -3.940 -11.028 1.00 87.12 166 LEU A C 1
ATOM 1299 O O . LEU A 1 166 ? -3.693 -4.112 -11.853 1.00 87.12 166 LEU A O 1
ATOM 1303 N N . LYS A 1 167 ? -5.516 -4.878 -10.780 1.00 86.44 167 LYS A N 1
ATOM 1304 C CA . LYS A 1 167 ? -5.557 -6.189 -11.456 1.00 86.44 167 LYS A CA 1
ATOM 1305 C C . LYS A 1 167 ? -5.823 -6.068 -12.958 1.00 86.44 167 LYS A C 1
ATOM 1307 O O . LYS A 1 167 ? -5.282 -6.859 -13.730 1.00 86.44 167 LYS A O 1
ATOM 1312 N N . LYS A 1 168 ? -6.616 -5.079 -13.385 1.00 86.62 168 LYS A N 1
ATOM 1313 C CA . LYS A 1 168 ? -6.874 -4.790 -14.807 1.00 86.62 168 LYS A CA 1
ATOM 1314 C C . LYS A 1 168 ? -5.676 -4.160 -15.513 1.00 86.62 168 LYS A C 1
ATOM 1316 O O . LYS A 1 168 ? -5.602 -4.235 -16.740 1.00 86.62 168 LYS A O 1
ATOM 1321 N N . THR A 1 169 ? -4.731 -3.559 -14.785 1.00 79.69 169 THR A N 1
ATOM 1322 C CA . THR A 1 169 ? -3.539 -2.966 -15.404 1.00 79.69 169 THR A CA 1
ATOM 1323 C C . THR A 1 169 ? -2.619 -4.046 -15.988 1.00 79.69 169 THR A C 1
ATOM 1325 O O . THR A 1 169 ? -1.726 -4.592 -15.344 1.00 79.69 169 THR A O 1
ATOM 1328 N N . THR A 1 170 ? -2.825 -4.380 -17.262 1.00 64.38 170 THR A N 1
ATOM 1329 C CA . THR A 1 170 ? -1.927 -5.250 -18.025 1.00 64.38 170 THR A CA 1
ATOM 1330 C C . THR A 1 170 ? -0.797 -4.418 -18.616 1.00 64.38 170 THR A C 1
ATOM 1332 O O . THR A 1 170 ? -0.959 -3.776 -19.652 1.00 64.38 170 THR A O 1
ATOM 1335 N N . ARG A 1 171 ? 0.379 -4.436 -17.982 1.00 64.31 171 ARG A N 1
ATOM 1336 C CA . ARG A 1 171 ? 1.562 -3.685 -18.447 1.00 64.31 171 ARG A CA 1
ATOM 1337 C C . ARG A 1 171 ? 2.378 -4.412 -19.530 1.00 64.31 171 ARG A C 1
ATOM 1339 O O . ARG A 1 171 ? 3.533 -4.066 -19.765 1.00 64.31 171 ARG A O 1
ATOM 1346 N N . PHE A 1 172 ? 1.800 -5.425 -20.183 1.00 56.19 172 PHE A N 1
ATOM 1347 C CA . PHE A 1 172 ? 2.516 -6.331 -21.085 1.00 56.19 172 PHE A CA 1
ATOM 1348 C C . PHE A 1 172 ? 1.959 -6.298 -22.510 1.00 56.19 172 PHE A C 1
ATOM 1350 O O . PHE A 1 172 ? 1.217 -7.183 -22.927 1.00 56.19 172 PHE A O 1
ATOM 1357 N N . THR A 1 173 ? 2.390 -5.310 -23.286 1.00 37.94 173 THR A N 1
ATOM 1358 C CA . THR A 1 173 ? 2.477 -5.424 -24.743 1.00 37.94 173 THR A CA 1
ATOM 1359 C C . THR A 1 173 ? 3.958 -5.482 -25.105 1.00 37.94 173 THR A C 1
ATOM 1361 O O . THR A 1 173 ? 4.685 -4.497 -25.014 1.00 37.94 173 THR A O 1
ATOM 1364 N N . VAL A 1 174 ? 4.437 -6.678 -25.448 1.00 40.03 174 VAL A N 1
ATOM 1365 C CA . VAL A 1 174 ? 5.694 -6.842 -26.187 1.00 40.03 174 VAL A CA 1
ATOM 1366 C C . VAL A 1 174 ? 5.266 -7.089 -27.629 1.00 40.03 174 VAL A C 1
ATOM 1368 O O . VAL A 1 174 ? 4.684 -8.133 -27.916 1.00 40.03 174 VAL A O 1
ATOM 1371 N N . SER A 1 175 ? 5.457 -6.096 -28.496 1.00 39.53 175 SER A N 1
ATOM 1372 C CA . SER A 1 175 ? 5.434 -6.258 -29.957 1.00 39.53 175 SER A CA 1
ATOM 1373 C C . SER A 1 175 ? 6.861 -6.257 -30.473 1.00 39.53 175 SER A C 1
ATOM 1375 O O . SER A 1 175 ? 7.663 -5.463 -29.928 1.00 39.53 175 SER A O 1
#

Radius of gyration: 29.97 Å; chains: 1; bounding box: 60×54×96 Å

pLDDT: mean 72.55, std 17.9, range [37.94, 94.25]

Secondary structure (DSSP, 8-state):
-----------SSSSHHHHHHHHHTTTTTS------------S-----SS-S-HHHHHHHHHHHHHHHHHHHHHHHHHHHHHHHHHHHHHHHHHHHSS--HHHHHHHHHHHHHHHHHHHHTT--------PPPTT----------SSHHHHHHHHHHHHHHHHHHHHH-------